Protein AF-A0A438JPF6-F1 (afdb_monomer)

Nearest PDB structures (foldseek):
  3rf2-assembly1_A  TM=2.735E-01  e=2.415E+00  Aquifex aeolicus
  2rij-assembly1_A  TM=2.708E-01  e=5.530E+00  Campylobacter jejuni

Solvent-accessible surface area (backbone atoms only — not comparable to full-atom values): 5928 Å² total; per-residue (Å²): 124,86,80,65,77,84,53,100,63,83,48,76,46,78,48,75,37,75,57,74,86,76,59,54,69,74,57,59,65,60,32,76,41,79,44,80,42,73,77,75,53,70,68,58,45,47,53,51,48,56,68,76,52,65,84,58,94,90,62,79,83,75,69,56,74,65,53,53,72,67,65,84,77,67,58,37,36,39,32,34,25,73,56,63,95,67,82,85,79,126

Secondary structure (DSSP, 8-state):
-TTGGGS---EEEEEEES-GGGS-HHHHHH--EEEEEPPPPHHHHHHHHHHHSPPPTTSPPP-HHHHHHH-----EEEEEEEE-------

Organism: Vitis vinifera (NCBI:txid29760)

pLDDT: mean 71.71, std 12.18, range [36.28, 87.25]

Structure (mmCIF, N/CA/C/O backbone):
data_AF-A0A438JPF6-F1
#
_entry.id   AF-A0A438JPF6-F1
#
loop_
_atom_site.group_PDB
_atom_site.id
_atom_site.type_symbol
_atom_site.label_atom_id
_atom_site.label_alt_id
_atom_site.label_comp_id
_atom_site.label_asym_id
_atom_site.label_entity_id
_atom_site.label_seq_id
_atom_site.pdbx_PDB_ins_code
_atom_site.Cartn_x
_atom_site.Cartn_y
_atom_site.Cartn_z
_atom_site.occupancy
_atom_site.B_iso_or_equiv
_atom_site.auth_seq_id
_atom_site.auth_comp_id
_atom_site.auth_asym_id
_atom_site.auth_atom_id
_atom_site.pdbx_PDB_model_num
ATOM 1 N N . MET A 1 1 ? 19.819 -0.715 -11.622 1.00 57.47 1 MET A N 1
ATOM 2 C CA . MET A 1 1 ? 19.729 -2.095 -11.090 1.00 57.47 1 MET A CA 1
ATOM 3 C C . MET A 1 1 ? 20.934 -2.948 -11.487 1.00 57.47 1 MET A C 1
ATOM 5 O O . MET A 1 1 ? 21.090 -4.031 -10.950 1.00 57.47 1 MET A O 1
ATOM 9 N N . ASP A 1 2 ? 21.840 -2.438 -12.325 1.00 56.41 2 ASP A N 1
ATOM 10 C CA . ASP A 1 2 ? 22.967 -3.198 -12.890 1.00 56.41 2 ASP A CA 1
ATOM 11 C C . ASP A 1 2 ? 24.148 -3.431 -11.927 1.00 56.41 2 ASP A C 1
ATOM 13 O O . ASP A 1 2 ? 25.117 -4.084 -12.294 1.00 56.41 2 ASP A O 1
ATOM 17 N N . GLY A 1 3 ? 24.079 -2.910 -10.695 1.00 56.66 3 GLY A N 1
ATOM 18 C CA . GLY A 1 3 ? 25.119 -3.070 -9.668 1.00 56.66 3 GLY A CA 1
ATOM 19 C C . GLY A 1 3 ? 24.878 -4.205 -8.666 1.00 56.66 3 GLY A C 1
ATOM 20 O O . GLY A 1 3 ? 25.797 -4.557 -7.933 1.00 56.66 3 GLY A O 1
ATOM 21 N N . LEU A 1 4 ? 23.670 -4.785 -8.637 1.00 57.75 4 LEU A N 1
ATOM 22 C CA . LEU A 1 4 ? 23.313 -5.901 -7.745 1.00 57.75 4 LEU A CA 1
ATOM 23 C C . LEU A 1 4 ? 23.741 -7.275 -8.292 1.00 57.75 4 LEU A C 1
ATOM 25 O O . LEU A 1 4 ? 23.606 -8.284 -7.618 1.00 57.75 4 LEU A O 1
ATOM 29 N N . THR A 1 5 ? 24.273 -7.321 -9.510 1.00 54.41 5 THR A N 1
ATOM 30 C CA . THR A 1 5 ? 24.666 -8.537 -10.242 1.00 54.41 5 THR A CA 1
ATOM 31 C C . THR A 1 5 ? 25.960 -9.189 -9.745 1.00 54.41 5 THR A C 1
ATOM 33 O O . THR A 1 5 ? 26.382 -10.198 -10.307 1.00 54.41 5 THR A O 1
ATOM 36 N N . LYS A 1 6 ? 26.616 -8.624 -8.720 1.00 56.78 6 LYS A N 1
ATOM 37 C CA . LYS A 1 6 ? 27.909 -9.108 -8.203 1.00 56.78 6 LYS A CA 1
ATOM 38 C C . LYS A 1 6 ? 27.794 -10.237 -7.173 1.00 56.78 6 LYS A C 1
ATOM 40 O O . LYS A 1 6 ? 28.814 -10.843 -6.857 1.00 56.78 6 LYS A O 1
ATOM 45 N N . THR A 1 7 ? 26.598 -10.534 -6.671 1.00 58.44 7 THR A N 1
ATOM 46 C CA . THR A 1 7 ? 26.341 -11.632 -5.729 1.00 58.44 7 THR A CA 1
ATOM 47 C C . THR A 1 7 ? 25.328 -12.609 -6.340 1.00 58.44 7 THR A C 1
ATOM 49 O O . THR A 1 7 ? 24.389 -12.187 -7.008 1.00 58.44 7 THR A O 1
ATOM 52 N N . ASP A 1 8 ? 25.504 -13.924 -6.147 1.00 59.38 8 ASP A N 1
ATOM 53 C CA . ASP A 1 8 ? 24.576 -14.984 -6.619 1.00 59.38 8 ASP A CA 1
ATOM 54 C C . ASP A 1 8 ? 23.252 -15.023 -5.811 1.0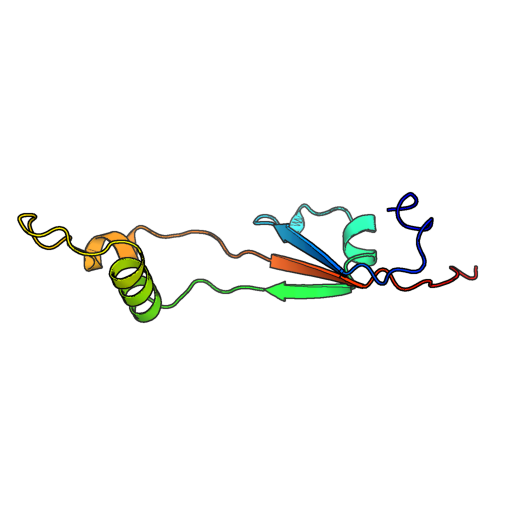0 59.38 8 ASP A C 1
ATOM 56 O O . ASP A 1 8 ? 22.556 -16.037 -5.748 1.00 59.38 8 ASP A O 1
ATOM 60 N N . GLU A 1 9 ? 22.884 -13.914 -5.171 1.00 64.56 9 GLU A N 1
ATOM 61 C CA . GLU A 1 9 ? 21.724 -13.820 -4.294 1.00 64.56 9 GLU A CA 1
ATOM 62 C C . GLU A 1 9 ? 20.480 -13.401 -5.080 1.00 64.56 9 GLU A C 1
ATOM 64 O O . GLU A 1 9 ? 20.468 -12.4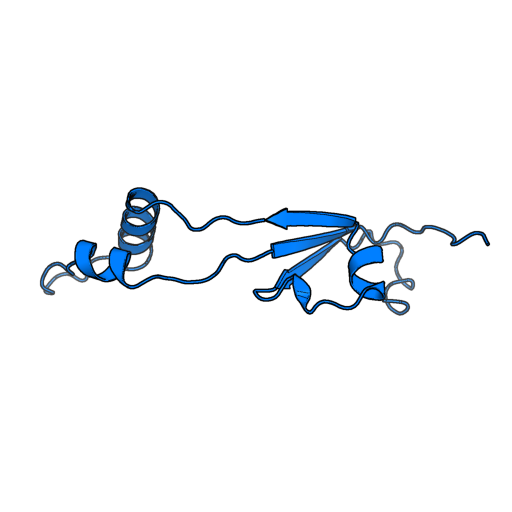22 -5.829 1.00 64.56 9 GLU A O 1
ATOM 69 N N . LEU A 1 10 ? 19.393 -14.148 -4.889 1.00 66.06 10 LEU A N 1
ATOM 70 C CA . LEU A 1 10 ? 18.081 -13.778 -5.405 1.00 66.06 10 LEU A CA 1
ATOM 71 C C . LEU A 1 10 ? 17.557 -12.576 -4.617 1.00 66.06 10 LEU A C 1
ATOM 73 O O . LEU A 1 10 ? 17.078 -12.725 -3.495 1.00 66.06 10 LEU A O 1
ATOM 77 N N . VAL A 1 11 ? 17.611 -11.389 -5.220 1.00 72.12 11 VAL A N 1
ATOM 78 C CA . VAL A 1 11 ? 17.053 -10.178 -4.613 1.00 72.12 11 VAL A CA 1
ATOM 79 C C . VAL A 1 11 ? 15.628 -9.947 -5.104 1.00 72.12 11 VAL A C 1
ATOM 81 O O . VAL A 1 11 ? 15.345 -9.918 -6.305 1.00 72.12 11 VAL A O 1
ATOM 84 N N . PHE A 1 12 ? 14.714 -9.760 -4.157 1.00 78.44 12 PHE A N 1
ATOM 85 C CA . PHE A 1 12 ? 13.350 -9.336 -4.432 1.00 78.44 12 PHE A CA 1
ATOM 86 C C . PHE A 1 12 ? 13.210 -7.852 -4.114 1.00 78.44 12 PHE A C 1
ATOM 88 O O . PHE A 1 12 ? 13.512 -7.419 -3.003 1.00 78.44 12 PHE A O 1
ATOM 95 N N . VAL A 1 13 ? 12.768 -7.070 -5.097 1.00 79.12 13 VAL A N 1
ATOM 96 C CA . VAL A 1 13 ? 12.590 -5.626 -4.942 1.00 79.12 13 VAL A CA 1
ATOM 97 C C . VAL A 1 13 ? 11.110 -5.296 -4.904 1.00 79.12 13 VAL A C 1
ATOM 99 O O . VAL A 1 13 ? 10.374 -5.589 -5.848 1.00 79.12 13 VAL A O 1
ATOM 102 N N . LEU A 1 14 ? 10.714 -4.658 -3.804 1.00 82.88 14 LEU A N 1
ATOM 103 C CA . LEU A 1 14 ? 9.398 -4.077 -3.591 1.00 82.88 14 LEU A CA 1
ATOM 104 C C . LEU A 1 14 ? 9.497 -2.558 -3.694 1.00 82.88 14 LEU A C 1
ATOM 106 O O . LEU A 1 14 ? 10.303 -1.935 -3.005 1.00 82.88 14 LEU A O 1
ATOM 110 N N . ALA A 1 15 ? 8.664 -1.967 -4.540 1.00 82.69 15 ALA A N 1
ATOM 111 C CA . ALA A 1 15 ? 8.487 -0.525 -4.636 1.00 82.69 15 ALA A CA 1
ATOM 112 C C . ALA A 1 15 ? 7.014 -0.180 -4.406 1.00 82.69 15 ALA A C 1
ATOM 114 O O . ALA A 1 15 ? 6.135 -0.925 -4.826 1.00 82.69 15 ALA A O 1
ATOM 115 N N . ALA A 1 16 ? 6.736 0.943 -3.751 1.00 87.25 16 ALA A N 1
ATOM 116 C CA . ALA A 1 16 ? 5.384 1.421 -3.491 1.00 87.25 16 ALA A CA 1
ATOM 117 C C . ALA A 1 16 ? 5.262 2.873 -3.963 1.00 87.25 16 ALA A C 1
ATOM 119 O O . ALA A 1 16 ? 6.152 3.679 -3.699 1.00 87.25 16 ALA A O 1
ATOM 120 N N . THR A 1 17 ? 4.183 3.206 -4.671 1.00 83.75 17 THR A N 1
ATOM 121 C CA . THR A 1 17 ? 3.902 4.576 -5.131 1.00 83.75 17 THR A CA 1
ATOM 122 C C . THR A 1 17 ? 2.432 4.922 -4.932 1.00 83.75 17 THR A C 1
ATOM 124 O O . THR A 1 17 ? 1.554 4.066 -5.056 1.00 83.75 17 THR A O 1
ATOM 127 N N . ASN A 1 18 ? 2.180 6.190 -4.626 1.00 84.38 18 ASN A N 1
ATOM 128 C CA . ASN A 1 18 ? 0.861 6.813 -4.568 1.00 84.38 18 ASN A CA 1
ATOM 129 C C . ASN A 1 18 ? 0.420 7.410 -5.919 1.00 84.38 18 ASN A C 1
ATOM 131 O O . ASN A 1 18 ? -0.731 7.815 -6.053 1.00 84.38 18 ASN A O 1
ATOM 135 N N . LEU A 1 19 ? 1.321 7.465 -6.906 1.00 81.38 19 LEU A N 1
ATOM 136 C CA . LEU A 1 19 ? 1.102 8.032 -8.241 1.00 81.38 19 LEU A CA 1
ATOM 137 C C . LEU A 1 19 ? 1.523 7.007 -9.307 1.00 81.38 19 LEU A C 1
ATOM 139 O O . LEU A 1 19 ? 2.587 7.124 -9.918 1.00 81.38 19 LEU A O 1
ATOM 143 N N . PRO A 1 20 ? 0.732 5.944 -9.526 1.00 71.88 20 PRO A N 1
ATOM 144 C CA . PRO A 1 20 ? 1.129 4.860 -10.421 1.00 71.88 20 PRO A CA 1
ATOM 145 C C . PRO A 1 20 ? 1.190 5.255 -11.900 1.00 71.88 20 PRO A C 1
ATOM 147 O O . PRO A 1 20 ? 1.894 4.603 -12.670 1.00 71.88 20 PRO A O 1
ATOM 150 N N . TRP A 1 21 ? 0.470 6.306 -12.300 1.00 75.50 21 TRP A N 1
ATOM 151 C CA . TRP A 1 21 ? 0.468 6.818 -13.674 1.00 75.50 21 TRP A CA 1
ATOM 152 C C . TRP A 1 21 ? 1.694 7.679 -14.008 1.00 75.50 21 TRP A C 1
ATOM 154 O O . TRP A 1 21 ? 1.961 7.894 -15.185 1.00 75.50 21 TRP A O 1
ATOM 164 N N . GLU A 1 22 ? 2.449 8.144 -13.007 1.00 79.88 22 GLU A N 1
ATOM 165 C CA . GLU A 1 22 ? 3.652 8.971 -13.211 1.00 79.88 22 GLU A CA 1
ATOM 166 C C . GLU A 1 22 ? 4.942 8.145 -13.318 1.00 79.88 22 GLU A C 1
ATOM 168 O O . GLU A 1 22 ? 6.021 8.694 -13.540 1.00 79.88 22 GLU A O 1
ATOM 173 N N . LEU A 1 23 ? 4.861 6.819 -13.162 1.00 80.06 23 LEU A N 1
ATOM 174 C CA . LEU A 1 23 ? 6.042 5.962 -13.194 1.00 80.06 23 LEU A CA 1
ATOM 175 C C . LEU A 1 23 ? 6.550 5.758 -14.630 1.00 80.06 23 LEU A C 1
ATOM 177 O O . LEU A 1 23 ? 5.786 5.415 -15.532 1.00 80.06 23 LEU A O 1
ATOM 181 N N . ASP A 1 24 ? 7.863 5.903 -14.822 1.00 82.38 24 ASP A N 1
ATOM 182 C CA . ASP A 1 24 ? 8.497 5.762 -16.133 1.00 82.38 24 ASP A CA 1
ATOM 183 C C . ASP A 1 24 ? 8.284 4.369 -16.758 1.00 82.38 24 ASP A C 1
ATOM 185 O O . ASP A 1 24 ? 8.325 3.326 -16.090 1.00 82.38 24 ASP A O 1
ATOM 189 N N . ALA A 1 25 ? 8.121 4.344 -18.082 1.00 77.31 25 ALA A N 1
ATOM 190 C CA . ALA A 1 25 ? 7.860 3.128 -18.841 1.00 77.31 25 ALA A CA 1
ATOM 19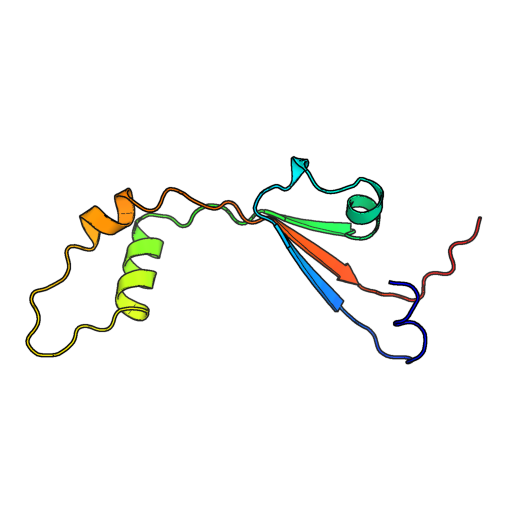1 C C . ALA A 1 25 ? 8.983 2.081 -18.705 1.00 77.31 25 ALA A C 1
ATOM 193 O O . ALA A 1 25 ? 8.699 0.880 -18.736 1.00 77.31 25 ALA A O 1
ATOM 194 N N . ALA A 1 26 ? 10.245 2.490 -18.520 1.00 77.50 26 ALA A N 1
ATOM 195 C CA . ALA A 1 26 ? 11.353 1.556 -18.325 1.00 77.50 26 ALA A CA 1
ATOM 196 C C . ALA A 1 26 ? 11.288 0.863 -16.955 1.00 77.50 26 ALA A C 1
ATOM 198 O O . ALA A 1 26 ? 11.607 -0.323 -16.848 1.00 77.50 26 ALA A O 1
ATOM 199 N N . MET A 1 27 ? 10.824 1.563 -15.915 1.00 75.38 27 MET A N 1
ATOM 200 C CA . MET A 1 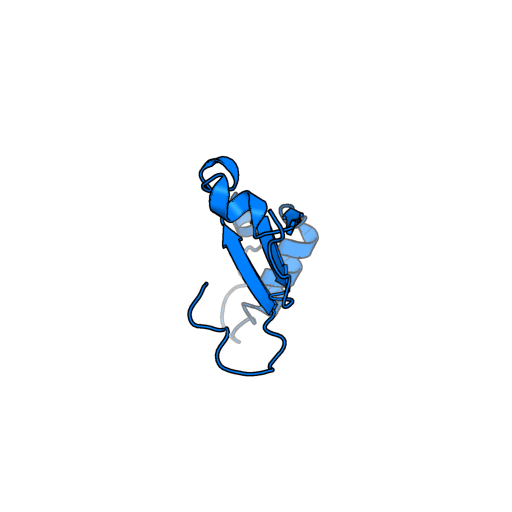27 ? 10.598 0.971 -14.592 1.00 75.38 27 MET A CA 1
ATOM 201 C C . MET A 1 27 ? 9.366 0.068 -14.577 1.00 75.38 27 MET A C 1
ATOM 203 O O . MET A 1 27 ? 9.429 -1.044 -14.054 1.00 75.38 27 MET A O 1
ATOM 207 N N . LEU A 1 28 ? 8.281 0.489 -15.231 1.00 75.88 28 LEU A N 1
ATOM 208 C CA . LEU A 1 28 ? 7.056 -0.301 -15.382 1.00 75.88 28 LEU A CA 1
ATOM 209 C C . LEU A 1 28 ? 7.269 -1.639 -16.107 1.00 75.88 28 LEU A C 1
ATOM 211 O O . LEU A 1 28 ? 6.489 -2.564 -15.885 1.00 75.88 28 LEU A O 1
ATOM 215 N N . ARG A 1 29 ? 8.294 -1.736 -16.967 1.00 73.56 29 ARG A N 1
ATOM 216 C CA . ARG A 1 29 ? 8.714 -2.981 -17.638 1.00 73.56 29 ARG A CA 1
ATOM 217 C C . ARG A 1 29 ? 9.510 -3.916 -16.729 1.00 73.56 29 ARG A C 1
ATOM 219 O O . ARG A 1 29 ? 9.410 -5.123 -16.885 1.00 73.56 29 ARG A O 1
ATOM 226 N N . ARG A 1 30 ? 10.305 -3.370 -15.802 1.00 75.38 30 ARG A N 1
ATOM 227 C CA . ARG A 1 30 ? 11.116 -4.158 -14.853 1.00 75.38 30 ARG A CA 1
ATOM 228 C C . ARG A 1 30 ? 10.281 -4.661 -13.674 1.00 75.38 30 ARG A C 1
ATOM 230 O O . ARG A 1 30 ? 10.571 -5.707 -13.110 1.00 75.38 30 ARG A O 1
ATOM 237 N N . LEU A 1 31 ? 9.241 -3.921 -13.306 1.00 77.81 31 LEU A N 1
ATOM 238 C CA . LEU A 1 31 ? 8.314 -4.258 -12.232 1.00 77.81 31 LEU A CA 1
ATOM 239 C C . LEU A 1 31 ? 7.124 -5.056 -12.787 1.00 77.81 31 LEU A C 1
ATOM 241 O O . LEU A 1 31 ? 6.055 -4.514 -13.077 1.00 77.81 31 LEU A O 1
ATOM 245 N N . GLU A 1 32 ? 7.340 -6.357 -12.963 1.00 70.62 32 GLU A N 1
ATOM 246 C CA . GLU A 1 32 ? 6.398 -7.274 -13.616 1.00 70.62 32 GLU A CA 1
ATOM 247 C C . GLU A 1 32 ? 5.094 -7.473 -12.833 1.00 70.62 32 GLU A C 1
ATOM 249 O O . GLU A 1 32 ? 4.030 -7.671 -13.424 1.00 70.62 32 GLU A O 1
ATOM 254 N N . LYS A 1 33 ? 5.154 -7.444 -11.496 1.00 79.56 33 LYS A N 1
ATOM 255 C CA . LYS A 1 33 ? 3.986 -7.665 -10.634 1.00 79.56 33 LYS A CA 1
ATOM 256 C C . LYS A 1 33 ? 3.466 -6.347 -10.086 1.00 79.56 33 LYS A C 1
ATOM 258 O O . LYS A 1 33 ? 4.232 -5.557 -9.545 1.00 79.56 33 LYS A O 1
ATOM 263 N N . ARG A 1 34 ? 2.154 -6.142 -10.213 1.00 78.88 34 ARG A N 1
ATOM 264 C CA . ARG A 1 34 ? 1.432 -4.948 -9.764 1.00 78.88 34 ARG A CA 1
ATOM 265 C C . ARG A 1 34 ? 0.310 -5.373 -8.833 1.00 78.88 34 ARG A C 1
ATOM 267 O O . ARG A 1 34 ? -0.535 -6.172 -9.228 1.00 78.88 34 ARG A O 1
ATOM 274 N N . ILE A 1 35 ? 0.318 -4.844 -7.620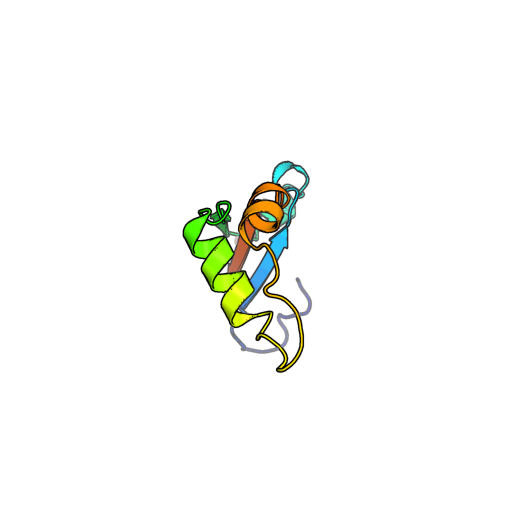 1.00 82.12 35 ILE A N 1
ATOM 275 C CA . ILE A 1 35 ? -0.712 -5.074 -6.611 1.00 82.12 35 ILE A CA 1
ATOM 276 C C . ILE A 1 35 ? -1.317 -3.713 -6.288 1.00 82.12 35 ILE A C 1
ATOM 278 O O . ILE A 1 35 ? -0.622 -2.827 -5.793 1.00 82.12 35 ILE A O 1
ATOM 282 N N . LEU A 1 36 ? -2.600 -3.544 -6.605 1.00 80.88 36 LEU A N 1
ATOM 283 C CA . LEU A 1 36 ? -3.363 -2.372 -6.196 1.00 80.88 36 LEU A CA 1
ATOM 284 C C . LEU A 1 36 ? -3.886 -2.612 -4.782 1.00 80.88 36 LEU A C 1
ATOM 286 O O . LEU A 1 36 ? -4.616 -3.578 -4.559 1.00 80.88 36 LEU A O 1
ATOM 290 N N . VAL A 1 37 ? -3.526 -1.736 -3.849 1.00 83.50 37 VAL A N 1
ATOM 291 C CA . VAL A 1 37 ? -4.069 -1.766 -2.492 1.00 83.50 37 VAL A CA 1
ATOM 292 C C . VAL A 1 37 ? -5.285 -0.834 -2.447 1.00 83.50 37 VAL A C 1
ATOM 294 O O . VAL A 1 37 ? -5.120 0.379 -2.620 1.00 83.50 37 VAL A O 1
ATOM 297 N N . PRO A 1 38 ? -6.512 -1.368 -2.281 1.00 82.00 38 PRO A N 1
ATOM 298 C CA . PRO A 1 38 ? -7.696 -0.534 -2.127 1.00 82.00 38 PRO A CA 1
ATOM 299 C C . PRO A 1 38 ? -7.686 0.170 -0.766 1.00 82.00 38 PRO A C 1
ATOM 301 O O . PRO A 1 38 ? -6.962 -0.218 0.153 1.00 82.00 38 PRO A O 1
ATOM 304 N N . LEU A 1 39 ? -8.512 1.208 -0.636 1.00 82.50 39 LEU A N 1
ATOM 305 C CA . LEU A 1 39 ? -8.730 1.850 0.655 1.00 82.50 39 LEU A CA 1
ATOM 306 C C . LEU A 1 39 ? -9.402 0.842 1.610 1.00 82.50 39 LEU A C 1
ATOM 308 O O . LEU A 1 39 ? -10.329 0.152 1.181 1.00 82.50 39 LEU A O 1
ATOM 312 N N . PRO A 1 40 ? -8.963 0.739 2.876 1.00 85.19 40 PRO A N 1
ATOM 313 C CA . PRO A 1 40 ? -9.612 -0.131 3.847 1.00 85.19 40 PRO A CA 1
ATOM 314 C C . PRO A 1 40 ? -11.042 0.332 4.155 1.00 85.19 40 PRO A C 1
ATOM 316 O O . PRO A 1 40 ? -11.325 1.531 4.234 1.00 85.19 40 PRO A O 1
ATOM 319 N N . GLU A 1 41 ? -11.927 -0.638 4.386 1.00 86.38 41 GLU A N 1
ATOM 320 C CA . GLU A 1 41 ? -13.312 -0.394 4.794 1.00 86.38 41 GLU A CA 1
ATOM 321 C C . GLU A 1 41 ? -13.391 0.364 6.135 1.00 86.38 41 GLU A C 1
ATOM 323 O O . GLU A 1 41 ? -12.457 0.301 6.942 1.00 86.38 41 GLU A O 1
ATOM 328 N N . PRO A 1 42 ? -14.488 1.092 6.420 1.00 83.75 42 PRO A N 1
ATOM 329 C CA . PRO A 1 42 ? -14.665 1.823 7.679 1.00 83.75 42 PRO A CA 1
ATOM 330 C C . PRO A 1 42 ? -14.444 0.963 8.933 1.00 83.75 42 PRO A C 1
ATOM 332 O O . PRO A 1 42 ? -13.816 1.417 9.887 1.00 83.75 42 PRO A O 1
ATOM 335 N N . GLU A 1 43 ? -14.906 -0.287 8.910 1.00 85.12 43 GLU A N 1
ATOM 336 C CA . GLU A 1 43 ? -14.744 -1.240 10.014 1.00 85.12 43 GLU A CA 1
ATOM 337 C C . GLU A 1 43 ? -13.271 -1.607 10.236 1.00 85.12 43 GLU A C 1
ATOM 339 O O . GLU A 1 43 ? -12.777 -1.547 11.362 1.00 85.12 43 GLU A O 1
ATOM 344 N N . ALA A 1 44 ? -12.539 -1.893 9.153 1.00 85.69 44 ALA A N 1
ATOM 345 C CA . ALA A 1 44 ? -11.105 -2.171 9.206 1.00 85.69 44 ALA A CA 1
ATOM 346 C C . ALA A 1 44 ? -10.308 -0.949 9.687 1.00 85.69 44 ALA A C 1
ATOM 348 O O . ALA A 1 44 ? -9.363 -1.092 10.458 1.00 85.69 44 ALA A O 1
ATOM 349 N N . ARG A 1 45 ? -10.714 0.264 9.284 1.00 86.06 45 ARG A N 1
ATOM 350 C CA . ARG A 1 45 ? -10.110 1.512 9.770 1.00 86.06 45 ARG A CA 1
ATOM 351 C C . ARG A 1 45 ? -10.315 1.687 11.273 1.00 86.06 45 ARG A C 1
ATOM 353 O O . ARG A 1 45 ? -9.356 2.037 11.952 1.00 86.06 45 ARG A O 1
ATOM 360 N N . ARG A 1 46 ? -11.510 1.399 11.807 1.00 83.19 46 ARG A N 1
ATOM 361 C CA . ARG A 1 46 ? -11.752 1.432 13.261 1.00 83.19 46 ARG A CA 1
ATOM 362 C C . ARG A 1 46 ? -10.830 0.459 13.995 1.00 83.19 46 ARG A C 1
ATOM 364 O O . ARG A 1 46 ? -10.156 0.880 14.926 1.00 83.19 46 ARG A O 1
ATOM 371 N N . ALA A 1 47 ? -10.750 -0.790 13.535 1.00 85.56 47 ALA A N 1
ATOM 372 C CA . ALA A 1 47 ? -9.885 -1.800 14.144 1.00 85.56 47 ALA A CA 1
ATOM 373 C C . ALA A 1 47 ? -8.404 -1.376 14.138 1.00 85.56 47 ALA A C 1
ATOM 375 O O . ALA A 1 47 ? -7.722 -1.499 15.150 1.00 85.56 47 ALA A O 1
ATOM 376 N N . MET A 1 48 ? -7.923 -0.795 13.031 1.00 84.88 48 MET A N 1
ATOM 377 C CA . MET A 1 48 ? -6.565 -0.244 12.948 1.00 84.88 48 MET A CA 1
ATOM 378 C C . MET A 1 48 ? -6.323 0.867 13.973 1.00 84.88 48 MET A C 1
ATOM 380 O O . MET A 1 48 ? -5.271 0.889 14.602 1.00 84.88 48 MET A O 1
ATOM 384 N N . PHE A 1 49 ? -7.270 1.795 14.143 1.00 82.88 49 PHE A N 1
ATOM 385 C CA . PHE A 1 49 ? -7.138 2.855 15.143 1.00 82.88 49 PHE A CA 1
ATOM 386 C C . PHE A 1 49 ? -7.161 2.307 16.570 1.00 82.88 49 PHE A C 1
ATOM 388 O O . PHE A 1 49 ? -6.352 2.742 17.380 1.00 82.88 49 PHE A O 1
ATOM 395 N N . GLU A 1 50 ? -8.032 1.344 16.869 1.00 82.31 50 GLU A N 1
ATOM 396 C CA . GLU A 1 50 ? -8.093 0.702 18.187 1.00 82.31 50 GLU A CA 1
ATOM 397 C C . GLU A 1 50 ? -6.794 -0.044 18.534 1.00 82.31 50 GLU A C 1
ATOM 399 O O . GLU A 1 50 ? -6.364 -0.024 19.686 1.00 82.31 50 GLU A O 1
ATOM 404 N N . GLU A 1 51 ? -6.147 -0.669 17.547 1.00 85.38 51 GLU A N 1
ATOM 405 C CA . GLU A 1 51 ? -4.886 -1.391 17.740 1.00 85.38 51 GLU A CA 1
ATOM 406 C C . GLU A 1 51 ? -3.667 -0.455 17.820 1.00 85.38 51 GLU A C 1
ATOM 408 O O . GLU A 1 51 ? -2.786 -0.645 18.659 1.00 85.38 51 GLU A O 1
ATOM 413 N N . LEU A 1 52 ? -3.606 0.571 16.964 1.00 84.06 52 LEU A N 1
ATOM 414 C CA . LEU A 1 52 ? -2.460 1.484 16.871 1.00 84.06 52 LEU A CA 1
ATOM 415 C C . LEU A 1 52 ? -2.490 2.613 17.908 1.00 84.06 52 LEU A C 1
ATOM 417 O O . LEU A 1 52 ? -1.436 3.156 18.242 1.00 84.06 52 LEU A O 1
ATOM 421 N N . LEU A 1 53 ? -3.673 2.986 18.400 1.00 81.56 53 LEU A N 1
ATOM 422 C CA . LEU A 1 53 ? -3.868 4.015 19.421 1.00 81.56 53 LEU A CA 1
ATOM 423 C C . LEU A 1 53 ? -4.497 3.381 20.670 1.00 81.56 53 LEU A C 1
ATOM 425 O O . LEU A 1 53 ? -5.694 3.547 20.917 1.00 81.56 53 LEU A O 1
ATOM 429 N N . PRO A 1 54 ? -3.707 2.650 21.477 1.00 71.94 54 PRO A N 1
ATOM 430 C CA . PRO A 1 54 ? -4.215 2.066 22.707 1.00 71.94 54 PRO A CA 1
ATOM 431 C C . PRO A 1 54 ? -4.688 3.173 23.652 1.00 71.94 54 PRO A C 1
ATOM 433 O O . PRO A 1 54 ? -3.994 4.167 23.873 1.00 71.94 54 PRO A O 1
ATOM 436 N N . SER A 1 55 ? -5.873 2.994 24.234 1.00 68.94 55 SER A N 1
ATOM 437 C CA . SER A 1 55 ? -6.438 3.950 25.185 1.00 68.94 55 SER A CA 1
ATOM 438 C C . SER A 1 55 ? -5.534 4.086 26.410 1.00 68.94 55 SER A C 1
ATOM 440 O O . SER A 1 55 ? -5.301 3.106 27.126 1.00 68.94 55 SER A O 1
ATOM 442 N N . VAL A 1 56 ? -5.059 5.299 26.676 1.00 74.31 56 VAL A N 1
ATOM 443 C CA . VAL A 1 56 ? -4.289 5.612 27.880 1.00 74.31 56 VAL A CA 1
ATOM 444 C C . VAL A 1 56 ? -5.260 5.696 29.070 1.00 74.31 56 VAL A C 1
ATOM 446 O O . VAL A 1 56 ? -6.312 6.331 28.947 1.00 74.31 56 VAL A O 1
ATOM 449 N N . PRO A 1 57 ? -4.979 5.061 30.226 1.00 66.62 57 PRO A N 1
ATOM 450 C CA . PRO A 1 57 ? -5.866 5.171 31.377 1.00 66.62 57 PRO A CA 1
ATOM 451 C C . PRO A 1 57 ? -5.935 6.629 31.854 1.00 66.62 57 PRO A C 1
ATOM 453 O O . PRO A 1 57 ? -4.927 7.185 32.282 1.00 66.62 57 PRO A O 1
ATOM 456 N N . GLY A 1 58 ? -7.127 7.233 31.798 1.00 69.31 58 GLY A N 1
ATOM 457 C CA . GLY A 1 58 ? -7.379 8.610 32.246 1.00 69.31 58 GLY A CA 1
ATOM 458 C C . GLY A 1 58 ? -7.766 9.599 31.143 1.00 69.31 58 GLY A C 1
ATOM 459 O O . GLY A 1 58 ? -8.135 10.724 31.467 1.00 69.31 58 GLY A O 1
ATOM 460 N N . GLU A 1 59 ? -7.735 9.190 29.873 1.00 68.06 59 GLU A N 1
ATOM 461 C CA . GLU A 1 59 ? -8.204 10.005 28.747 1.00 68.06 59 GLU A CA 1
ATOM 462 C C . GLU A 1 59 ? -9.628 9.633 28.311 1.00 68.06 59 GLU A C 1
ATOM 464 O O . GLU A 1 59 ? -10.054 8.476 28.383 1.00 68.06 59 GLU A O 1
ATOM 469 N N . GLU A 1 60 ? -10.384 10.641 27.869 1.00 67.88 60 GLU A N 1
ATOM 470 C CA . GLU A 1 60 ? -11.703 10.460 27.264 1.00 67.88 60 GLU A CA 1
ATOM 471 C C . GLU A 1 60 ? -11.598 9.595 25.999 1.00 67.88 60 GLU A C 1
ATOM 473 O O . GLU A 1 60 ? -10.632 9.687 25.240 1.00 67.88 60 GLU A O 1
ATOM 478 N N . LYS A 1 61 ? -12.602 8.741 25.757 1.00 68.00 61 LYS A N 1
ATOM 479 C CA . LYS A 1 61 ? -12.634 7.888 24.561 1.00 68.00 61 LYS A CA 1
ATOM 480 C C . LYS A 1 61 ? -12.547 8.758 23.304 1.00 68.00 61 LYS A C 1
ATOM 482 O O . LYS A 1 61 ? -13.444 9.562 23.055 1.00 68.00 61 LYS A O 1
ATOM 487 N N . LEU A 1 62 ? -11.505 8.553 22.494 1.00 70.12 62 LEU A N 1
ATOM 488 C CA . LEU A 1 62 ? -11.370 9.236 21.211 1.00 70.12 62 LEU A CA 1
ATOM 489 C C . LEU A 1 62 ? -12.549 8.885 20.281 1.00 70.12 62 LEU A C 1
ATOM 491 O O . LEU A 1 62 ? -12.916 7.712 20.166 1.00 70.12 62 LEU A O 1
ATOM 495 N N . PRO A 1 63 ? -13.140 9.873 19.583 1.00 75.56 63 PRO A N 1
ATOM 496 C CA . PRO A 1 63 ? -14.225 9.633 18.641 1.00 75.56 63 PRO A CA 1
ATOM 497 C C . PRO A 1 63 ? -13.676 9.072 17.319 1.00 75.56 63 PRO A C 1
ATOM 499 O O . PRO A 1 63 ? -13.472 9.803 16.349 1.00 75.56 63 PRO A O 1
ATOM 502 N N . TYR A 1 64 ? -13.448 7.756 17.274 1.00 75.25 64 TYR A N 1
ATOM 503 C CA . TYR A 1 64 ? -12.938 7.056 16.086 1.00 75.25 64 TYR A CA 1
ATOM 504 C C . TYR A 1 64 ? -13.826 7.244 14.849 1.00 75.25 64 TYR A C 1
ATOM 506 O O . TYR A 1 64 ? -13.312 7.360 13.740 1.00 75.25 64 TYR A O 1
ATOM 514 N N . ASP A 1 65 ? -15.144 7.345 15.034 1.00 74.06 65 ASP A N 1
ATOM 515 C CA . ASP A 1 65 ? -16.127 7.550 13.963 1.00 74.06 65 ASP A CA 1
ATOM 516 C C . ASP A 1 65 ? -15.819 8.771 13.079 1.00 74.06 65 ASP A C 1
ATOM 518 O O . ASP A 1 65 ? -15.822 8.670 11.854 1.00 74.06 65 ASP A O 1
ATOM 522 N N . LEU A 1 66 ? -15.449 9.902 13.687 1.00 75.06 66 LEU A N 1
ATOM 523 C CA . LEU A 1 66 ? -15.108 11.132 12.960 1.00 75.06 66 LEU A CA 1
ATOM 524 C C . LEU A 1 66 ? -13.742 11.034 12.262 1.00 75.06 66 LEU A C 1
ATOM 526 O O . LEU A 1 66 ? -13.526 11.624 11.203 1.00 75.06 66 LEU A O 1
ATOM 530 N N . MET A 1 67 ? -12.805 10.279 12.842 1.00 72.62 67 MET A N 1
ATOM 531 C CA . MET A 1 67 ? -11.459 10.098 12.287 1.00 72.62 67 MET A CA 1
ATOM 532 C C . MET A 1 67 ? -11.459 9.172 11.068 1.00 72.62 67 MET A C 1
ATOM 534 O O . MET A 1 67 ? -10.725 9.406 10.104 1.00 72.62 67 MET A O 1
ATOM 538 N N . VAL A 1 68 ? -12.323 8.154 11.076 1.00 74.25 68 VAL A N 1
ATOM 539 C CA . VAL A 1 68 ? -12.502 7.226 9.955 1.00 74.25 68 VAL A CA 1
ATOM 540 C C . VAL A 1 68 ? -13.011 7.965 8.711 1.00 74.25 68 VAL A C 1
ATOM 542 O O . VAL A 1 68 ? -12.565 7.673 7.604 1.00 74.25 68 VAL A O 1
ATOM 545 N N . GLU A 1 69 ? -13.872 8.972 8.845 1.00 71.38 69 GLU A N 1
ATOM 546 C CA . GLU A 1 69 ? -14.376 9.749 7.699 1.00 71.38 69 GLU A CA 1
ATOM 547 C C . GLU A 1 69 ? -13.341 10.721 7.099 1.00 71.38 69 GLU A C 1
ATOM 549 O O . GLU A 1 69 ? -13.386 11.028 5.901 1.00 71.38 69 GLU A O 1
ATOM 554 N N . GLY A 1 70 ? -12.378 11.179 7.906 1.00 66.56 70 GLY A N 1
ATOM 555 C CA . GLY A 1 70 ? -11.327 12.111 7.484 1.00 66.56 70 GLY A CA 1
ATOM 556 C C . GLY A 1 70 ? -10.211 11.474 6.648 1.00 66.56 70 GLY A C 1
ATOM 557 O O . GLY A 1 70 ? -9.548 12.166 5.871 1.00 66.56 70 GLY A O 1
ATOM 558 N N . LEU A 1 71 ? -10.005 10.157 6.762 1.00 62.28 71 LEU A N 1
ATOM 559 C CA . LEU A 1 71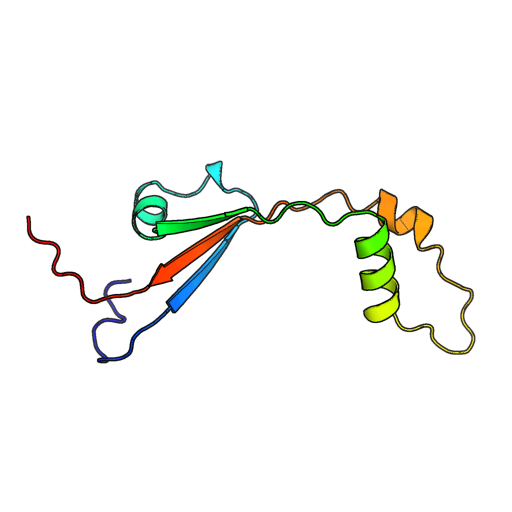 ? -8.928 9.452 6.065 1.00 62.28 71 LEU A CA 1
ATOM 560 C C . LEU A 1 71 ? -9.313 9.166 4.600 1.00 62.28 71 LEU A C 1
ATOM 562 O O . LEU A 1 71 ? -9.919 8.141 4.287 1.00 62.28 71 LEU A O 1
ATOM 566 N N . LYS A 1 72 ? -8.970 10.095 3.698 1.00 61.62 72 LYS A N 1
ATOM 567 C CA . LYS A 1 72 ? -9.324 10.049 2.261 1.00 61.62 72 LYS A CA 1
ATOM 568 C C . LYS A 1 72 ? -8.186 9.640 1.310 1.00 61.62 72 LYS A C 1
ATOM 570 O O . LYS A 1 72 ? -8.301 9.834 0.105 1.00 61.62 72 LYS A O 1
ATOM 575 N N . VAL A 1 73 ? -7.080 9.090 1.804 1.00 60.69 73 VAL A N 1
ATOM 576 C CA . VAL A 1 73 ? -5.888 8.776 0.983 1.00 60.69 73 VAL A CA 1
ATOM 577 C C . VAL A 1 73 ? -5.173 7.554 1.591 1.00 60.69 73 VAL A C 1
ATOM 579 O O . VAL A 1 73 ? -5.227 7.391 2.803 1.00 60.69 73 VAL A O 1
ATOM 582 N N . ILE A 1 74 ? -4.528 6.621 0.876 1.00 57.59 74 ILE A N 1
ATOM 583 C CA . ILE A 1 74 ? -3.867 6.624 -0.441 1.00 57.59 74 ILE A CA 1
ATOM 584 C C . ILE A 1 74 ? -4.067 5.235 -1.079 1.00 57.59 74 ILE A C 1
ATOM 586 O O . ILE A 1 74 ? -3.724 4.233 -0.453 1.00 57.59 74 ILE A O 1
ATOM 590 N N . GLN A 1 75 ? -4.552 5.147 -2.324 1.00 59.47 75 GLN A N 1
ATOM 591 C CA . GLN A 1 75 ? -4.378 3.913 -3.100 1.00 59.47 75 GLN A CA 1
ATOM 592 C C . GLN A 1 75 ? -2.889 3.750 -3.406 1.00 59.47 75 GLN A C 1
ATOM 594 O O . GLN A 1 75 ? -2.330 4.467 -4.234 1.00 59.47 75 GLN A O 1
ATOM 599 N N . VAL A 1 76 ? -2.232 2.845 -2.686 1.00 69.38 76 VAL A N 1
ATOM 600 C CA . VAL A 1 76 ? -0.824 2.528 -2.911 1.00 69.38 76 VAL A CA 1
ATOM 601 C C . VAL A 1 76 ? -0.758 1.392 -3.915 1.00 69.38 76 VAL A C 1
ATOM 603 O O . VAL A 1 76 ? -1.417 0.363 -3.762 1.00 69.38 76 VAL A O 1
ATOM 606 N N . GLN A 1 77 ? 0.060 1.562 -4.945 1.00 76.12 77 GLN A N 1
ATOM 607 C CA . GLN A 1 77 ? 0.389 0.472 -5.843 1.00 76.12 77 GLN A CA 1
ATOM 608 C C . GLN A 1 77 ? 1.749 -0.097 -5.463 1.00 76.12 77 GLN A C 1
ATOM 610 O O . GLN A 1 77 ? 2.750 0.622 -5.452 1.00 76.12 77 GLN A O 1
ATOM 615 N N . ILE A 1 78 ? 1.772 -1.393 -5.157 1.00 80.19 78 ILE A N 1
ATOM 616 C CA . ILE A 1 78 ? 2.994 -2.140 -4.879 1.00 80.19 78 ILE A CA 1
ATOM 617 C C . ILE A 1 78 ? 3.450 -2.814 -6.166 1.00 80.19 78 ILE A C 1
ATOM 619 O O . ILE A 1 78 ? 2.685 -3.465 -6.880 1.00 80.19 78 ILE A O 1
ATOM 623 N N . PHE A 1 79 ? 4.729 -2.654 -6.440 1.00 78.69 79 PHE A N 1
ATOM 624 C CA . PHE A 1 79 ? 5.424 -3.177 -7.586 1.00 78.69 79 PHE A CA 1
ATOM 625 C C . PHE A 1 79 ? 6.480 -4.176 -7.124 1.00 78.69 79 PHE A C 1
ATOM 627 O O . PHE A 1 79 ? 7.285 -3.870 -6.246 1.00 78.69 79 PHE A O 1
ATOM 634 N N . GLY A 1 80 ? 6.477 -5.363 -7.724 1.00 77.56 80 GLY A N 1
ATOM 635 C CA . GLY A 1 80 ? 7.447 -6.417 -7.450 1.00 77.56 80 GLY A CA 1
ATOM 636 C C . GLY A 1 80 ? 8.305 -6.715 -8.673 1.00 77.56 80 GLY A C 1
ATOM 637 O O . GLY A 1 80 ? 7.773 -6.937 -9.763 1.00 77.56 80 GLY A O 1
ATOM 638 N N . CYS A 1 81 ? 9.621 -6.774 -8.480 1.00 69.88 81 CYS A N 1
ATOM 639 C CA . CYS A 1 81 ? 10.559 -7.358 -9.435 1.00 69.88 81 CYS A CA 1
ATOM 640 C C . CYS A 1 81 ? 11.382 -8.430 -8.725 1.00 69.88 81 CYS A C 1
ATOM 642 O O . CYS A 1 81 ? 12.065 -8.159 -7.734 1.00 69.88 81 CYS A O 1
ATOM 644 N N . CYS A 1 82 ? 11.321 -9.657 -9.236 1.00 63.47 82 CYS A N 1
ATOM 645 C CA . CYS A 1 82 ? 12.311 -10.660 -8.887 1.00 63.47 82 CYS A CA 1
ATOM 646 C C . CYS A 1 82 ? 13.528 -10.385 -9.767 1.00 63.47 82 CYS A C 1
ATOM 648 O O . CYS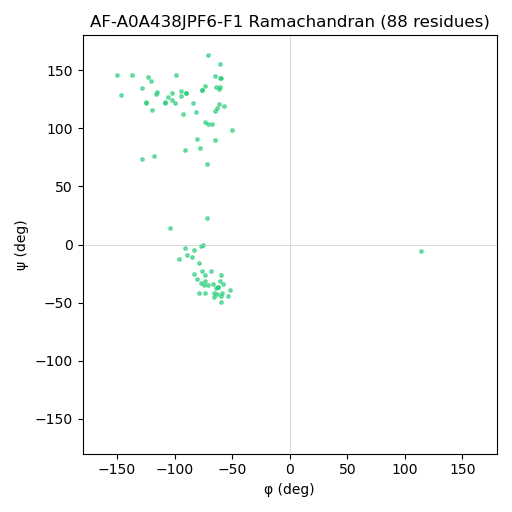 A 1 82 ? 13.433 -10.526 -10.986 1.00 63.47 82 CYS A O 1
ATOM 650 N N . ALA A 1 83 ? 14.656 -9.990 -9.173 1.00 60.97 83 ALA A N 1
ATOM 651 C CA . ALA A 1 83 ? 15.915 -9.865 -9.892 1.00 60.97 83 ALA A CA 1
ATOM 652 C C . ALA A 1 83 ? 16.440 -11.273 -10.218 1.00 60.97 83 ALA A C 1
ATOM 654 O O . ALA A 1 83 ? 17.404 -11.760 -9.634 1.00 60.97 83 ALA A O 1
ATOM 655 N N . LYS A 1 84 ? 15.762 -11.977 -11.129 1.00 52.31 84 LYS A N 1
ATOM 656 C CA . LYS A 1 84 ? 16.307 -13.182 -11.740 1.00 52.31 84 LYS A CA 1
ATOM 657 C C . LYS A 1 84 ? 17.376 -12.743 -12.727 1.00 52.31 84 LYS A C 1
ATOM 659 O O . LYS A 1 84 ? 17.155 -11.820 -13.508 1.00 52.31 84 LYS A O 1
ATOM 664 N N . ARG A 1 85 ? 18.512 -13.446 -12.733 1.00 48.34 85 ARG A N 1
ATOM 665 C CA . ARG A 1 85 ? 19.389 -13.513 -13.907 1.00 48.34 85 ARG A CA 1
ATOM 666 C C . ARG A 1 85 ? 18.513 -13.869 -15.113 1.00 48.34 85 ARG A C 1
ATOM 668 O O . ARG A 1 85 ? 18.193 -15.037 -15.309 1.00 48.34 85 ARG A O 1
ATOM 675 N N . GLN A 1 86 ? 18.114 -12.889 -15.909 1.00 48.72 86 GLN A N 1
ATOM 676 C CA . GLN A 1 86 ? 17.746 -13.134 -17.292 1.00 48.72 86 GLN A CA 1
ATOM 677 C C . GLN A 1 86 ? 18.856 -12.549 -18.159 1.00 48.72 86 GLN A C 1
ATOM 679 O O . GLN A 1 86 ? 19.152 -11.358 -18.039 1.00 48.72 86 GLN A O 1
ATOM 684 N N . PRO A 1 87 ? 19.500 -13.360 -19.015 1.00 41.78 87 PRO A N 1
ATOM 685 C CA . PRO A 1 87 ? 20.238 -12.804 -20.127 1.00 41.78 87 PRO A CA 1
ATOM 686 C C . PRO A 1 87 ? 19.196 -12.141 -21.028 1.00 41.78 87 PRO A C 1
ATOM 688 O O . PRO A 1 87 ? 18.313 -12.811 -21.560 1.00 41.78 87 PRO A O 1
ATOM 691 N N . CYS A 1 88 ? 19.254 -10.819 -21.165 1.00 37.22 88 CYS A N 1
ATOM 692 C CA . CYS A 1 88 ? 18.571 -10.153 -22.264 1.00 37.22 88 CYS A CA 1
ATOM 693 C C . CYS A 1 88 ? 19.240 -10.623 -23.563 1.00 37.22 88 CYS A C 1
ATOM 695 O O . CYS A 1 88 ? 20.232 -10.042 -23.992 1.00 37.22 88 CYS A O 1
ATOM 697 N N . SER A 1 89 ? 18.742 -11.706 -24.154 1.00 36.97 89 SER A N 1
ATOM 698 C CA . SER A 1 89 ? 19.006 -12.044 -25.548 1.00 36.97 89 SER A CA 1
ATOM 699 C C . SER A 1 89 ? 18.197 -11.088 -26.425 1.00 36.97 89 SER A C 1
ATOM 701 O O . SER A 1 89 ? 16.970 -11.195 -26.489 1.00 36.97 89 SER A O 1
ATOM 703 N N . LEU A 1 90 ? 18.905 -10.129 -27.027 1.00 36.28 90 LEU A N 1
ATOM 704 C CA . LEU A 1 90 ? 18.580 -9.595 -28.351 1.00 36.28 90 LEU A CA 1
ATOM 705 C C . LEU A 1 90 ? 19.101 -10.575 -29.404 1.00 36.28 90 LEU A C 1
ATOM 707 O O . LEU A 1 90 ? 20.199 -11.132 -29.170 1.00 36.28 90 LEU A O 1
#

Mean predicted aligned error: 11.49 Å

InterPro domains:
  IPR003959 ATPase, AAA-type, core [PF00004] (1-39)
  IPR027417 P-loop containing nucleoside triphosphate hydrolase [G3DSA:3.40.50.300] (1-39)
  IPR027417 P-loop containing nucleoside triphosphate hydrolase [SSF52540] (11-57)
  IPR050304 Microtubule-severing AAA ATPase [PTHR23074] (1-59)

Foldseek 3Di:
DVVVVPDPDWDKDKDKDQCPVPDDPVVVV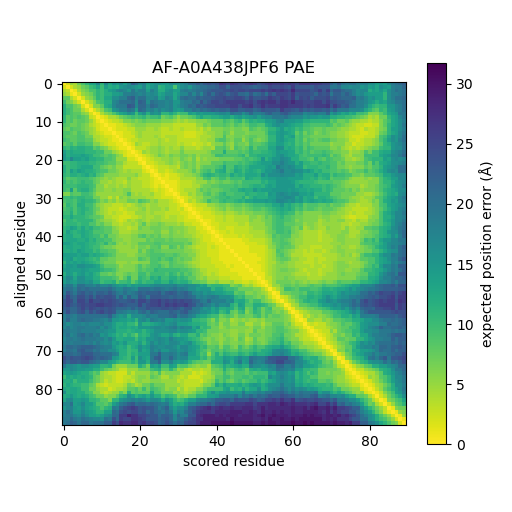QQPDKDWDDDDDLVVQLVVCCVVPPDDPPDDDDPSV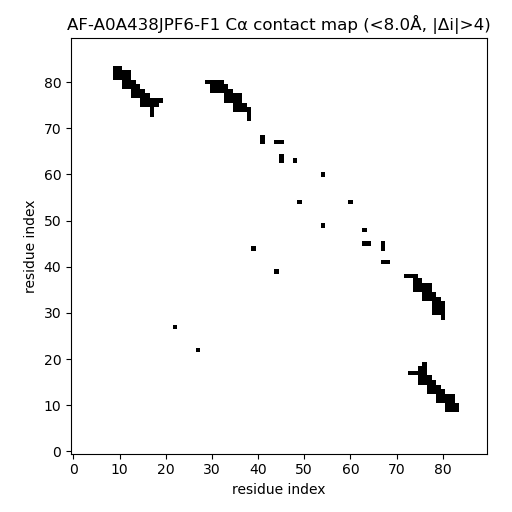VVSVVPPDGGMMMTIGGPDPDDPDD

Radius of gyration: 20.1 Å; Cα contacts (8 Å, |Δi|>4): 76; chains: 1; bounding box: 44×27×61 Å

Sequence (90 aa):
MDGLTKTDELVFVLAATNLPWELDAAMLRRLEKRILVPLPEPEARRAMFEELLPSVPGEEKLPYDLMVEGLKVIQVQIFGCCAKRQPCSL